Protein AF-A0A9D7N9A3-F1 (afdb_monomer)

Nearest PDB structures (foldseek):
  9bks-assembly1_A  TM=3.065E-01  e=8.386E-01  Homo sapiens

Structure (mmCIF, N/CA/C/O backbone):
data_AF-A0A9D7N9A3-F1
#
_entry.id   AF-A0A9D7N9A3-F1
#
loop_
_atom_site.group_PDB
_atom_site.id
_atom_site.type_symbol
_atom_site.label_atom_id
_atom_site.label_alt_id
_atom_site.label_comp_id
_atom_site.label_asym_id
_atom_site.label_entity_id
_atom_site.label_seq_id
_atom_site.pdbx_PDB_ins_code
_atom_site.Cartn_x
_atom_site.Cartn_y
_atom_site.Cartn_z
_atom_site.occupancy
_atom_site.B_iso_or_equiv
_atom_site.auth_seq_id
_atom_site.auth_comp_id
_atom_site.auth_asym_id
_atom_site.auth_atom_id
_atom_site.pdbx_PDB_model_num
ATOM 1 N N . MET A 1 1 ? -11.441 -1.172 14.866 1.00 90.25 1 MET A N 1
ATOM 2 C CA . MET A 1 1 ? -11.091 0.069 14.126 1.00 90.25 1 MET A CA 1
ATOM 3 C C . MET A 1 1 ? -10.023 -0.299 13.097 1.00 90.25 1 MET A C 1
ATOM 5 O O . MET A 1 1 ? -9.554 -1.430 13.155 1.00 90.25 1 MET A O 1
ATOM 9 N N . TYR A 1 2 ? -9.643 0.569 12.157 1.00 96.62 2 TYR A N 1
ATOM 10 C CA . TYR A 1 2 ? -8.573 0.252 11.201 1.00 96.62 2 TYR A CA 1
ATOM 11 C C . TYR A 1 2 ? -7.450 1.288 11.257 1.00 96.62 2 TYR A C 1
ATOM 13 O O . TYR A 1 2 ? -7.695 2.480 11.464 1.00 96.62 2 TYR A O 1
ATOM 21 N N . LYS A 1 3 ? -6.213 0.812 11.104 1.00 96.94 3 LYS A N 1
ATOM 22 C CA . LYS A 1 3 ? -5.030 1.625 10.832 1.00 96.94 3 LYS A CA 1
ATOM 23 C C . LYS A 1 3 ? -4.715 1.498 9.348 1.00 96.94 3 LYS A C 1
ATOM 25 O O . LYS A 1 3 ? -4.629 0.384 8.838 1.00 96.94 3 LYS A O 1
ATOM 30 N N . TYR A 1 4 ? -4.503 2.630 8.694 1.00 97.62 4 TYR A N 1
ATOM 31 C CA . TYR A 1 4 ? -4.048 2.690 7.316 1.00 97.62 4 TYR A CA 1
ATOM 32 C C . TYR A 1 4 ? -2.664 3.321 7.252 1.00 97.62 4 TYR A C 1
ATOM 34 O O . TYR A 1 4 ? -2.381 4.293 7.959 1.00 97.62 4 TYR A O 1
ATOM 42 N N . LYS A 1 5 ? -1.809 2.757 6.401 1.00 97.25 5 LYS A N 1
ATOM 43 C CA . LYS A 1 5 ? -0.492 3.295 6.066 1.00 97.25 5 LYS A CA 1
ATOM 44 C C . LYS A 1 5 ? -0.361 3.395 4.553 1.00 97.25 5 LYS A C 1
ATOM 46 O O . LYS A 1 5 ? -0.477 2.385 3.867 1.00 97.25 5 LYS A O 1
ATOM 51 N N . VAL A 1 6 ? -0.108 4.596 4.045 1.00 96.31 6 VAL A N 1
ATOM 52 C CA . VAL A 1 6 ? 0.123 4.868 2.624 1.00 96.31 6 VAL A CA 1
ATOM 53 C C . VAL A 1 6 ? 1.619 5.051 2.403 1.00 96.31 6 VAL A C 1
ATOM 55 O O . VAL A 1 6 ? 2.222 5.960 2.970 1.00 96.31 6 VAL A O 1
ATOM 58 N N . LEU A 1 7 ? 2.220 4.192 1.586 1.00 94.81 7 LEU A N 1
ATOM 59 C CA . LEU A 1 7 ? 3.580 4.351 1.077 1.00 94.81 7 LEU A CA 1
ATOM 60 C C . LEU A 1 7 ? 3.469 5.067 -0.268 1.00 94.81 7 LEU A C 1
ATOM 62 O O . LEU A 1 7 ? 2.986 4.473 -1.233 1.00 94.81 7 LEU A O 1
ATOM 66 N N . LYS A 1 8 ? 3.851 6.339 -0.344 1.00 93.69 8 LYS A N 1
ATOM 67 C CA . LYS A 1 8 ? 3.648 7.147 -1.550 1.00 93.69 8 LYS A CA 1
ATOM 68 C C . LYS A 1 8 ? 4.781 6.965 -2.555 1.00 93.69 8 LYS A C 1
ATOM 70 O O . LYS A 1 8 ? 5.912 6.643 -2.193 1.00 93.69 8 LYS A O 1
ATOM 75 N N . ALA A 1 9 ? 4.476 7.208 -3.828 1.00 89.94 9 ALA A N 1
ATOM 76 C CA . ALA A 1 9 ? 5.453 7.122 -4.917 1.00 89.94 9 ALA A CA 1
ATOM 77 C C . ALA A 1 9 ? 6.609 8.133 -4.783 1.00 89.94 9 ALA A C 1
ATOM 79 O O . ALA A 1 9 ? 7.695 7.905 -5.307 1.00 89.94 9 ALA A O 1
ATOM 80 N N . ASP A 1 10 ? 6.393 9.235 -4.059 1.00 90.56 10 ASP A N 1
ATOM 81 C CA . ASP A 1 10 ? 7.427 10.225 -3.733 1.00 90.56 10 ASP A CA 1
ATOM 82 C C . ASP A 1 10 ? 8.359 9.784 -2.584 1.00 90.56 10 ASP A C 1
ATOM 84 O O . ASP A 1 10 ? 9.279 10.511 -2.214 1.00 90.56 10 ASP A O 1
ATOM 88 N N . GLY A 1 11 ? 8.134 8.592 -2.018 1.00 90.38 11 GLY A N 1
ATOM 89 C CA . GLY A 1 11 ? 8.891 8.038 -0.899 1.00 90.38 11 GLY A CA 1
ATOM 90 C C . GLY A 1 11 ? 8.421 8.499 0.480 1.00 90.38 11 GLY A C 1
ATOM 91 O O . GLY A 1 11 ? 8.982 8.060 1.486 1.00 90.38 11 GLY A O 1
ATOM 92 N N . SER A 1 12 ? 7.395 9.348 0.563 1.00 95.06 12 SER A N 1
ATOM 93 C CA . SER A 1 12 ? 6.789 9.724 1.838 1.00 95.06 12 SER A CA 1
ATOM 94 C C . SER A 1 12 ? 5.836 8.644 2.362 1.00 95.06 12 SER A C 1
ATOM 96 O O . SER A 1 12 ? 5.343 7.784 1.628 1.00 95.06 12 SER A O 1
ATOM 98 N N . ILE A 1 13 ? 5.591 8.675 3.673 1.00 96.06 13 ILE A N 1
ATOM 99 C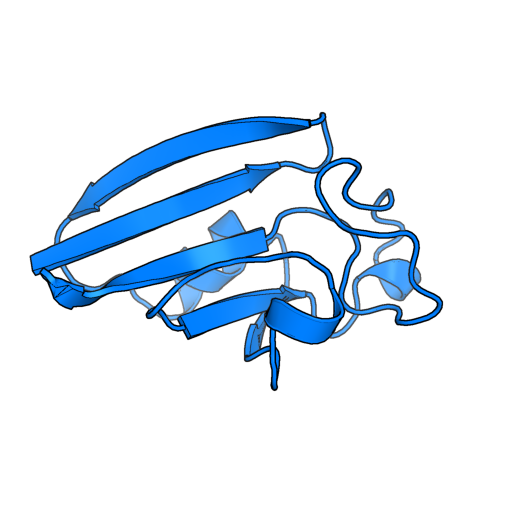 CA . ILE A 1 13 ? 4.701 7.741 4.365 1.00 96.06 13 ILE A CA 1
ATOM 100 C C . ILE A 1 13 ? 3.639 8.540 5.111 1.00 96.06 13 ILE A C 1
ATOM 102 O O . ILE A 1 13 ? 3.967 9.451 5.871 1.00 96.06 13 ILE A O 1
ATOM 106 N N . GLU A 1 14 ? 2.377 8.162 4.935 1.00 97.06 14 GLU A N 1
ATOM 107 C CA . GLU A 1 14 ? 1.240 8.728 5.659 1.00 97.06 14 GLU A CA 1
ATOM 108 C C . GLU A 1 14 ? 0.542 7.641 6.481 1.00 97.06 14 GLU A C 1
ATOM 110 O O . GLU A 1 14 ? 0.341 6.529 5.998 1.00 97.06 14 GLU A O 1
ATOM 115 N N . GLU A 1 15 ? 0.172 7.943 7.727 1.00 97.06 15 GLU A N 1
ATOM 116 C CA . GLU A 1 15 ? -0.541 7.011 8.604 1.00 97.06 15 GLU A CA 1
ATOM 117 C C . GLU A 1 15 ? -1.765 7.677 9.225 1.00 97.06 15 GLU A C 1
ATOM 119 O O . GLU A 1 15 ? -1.687 8.794 9.738 1.00 97.06 15 GLU A O 1
ATOM 124 N N . PHE A 1 16 ? -2.889 6.964 9.241 1.00 97.12 16 PHE A N 1
ATOM 125 C CA . PHE A 1 16 ? -4.116 7.432 9.879 1.00 97.12 16 PHE A CA 1
ATOM 126 C C . PHE A 1 16 ? -4.951 6.270 10.422 1.00 97.12 16 PHE A C 1
ATOM 128 O O . PHE A 1 16 ? -4.753 5.103 10.080 1.00 97.12 16 PHE A O 1
ATOM 135 N N . LYS A 1 17 ? -5.883 6.589 11.323 1.00 97.38 17 LYS A N 1
ATOM 136 C CA . LYS A 1 17 ? -6.819 5.626 11.914 1.00 97.38 17 LYS A CA 1
ATOM 137 C C . LYS A 1 17 ? -8.238 6.093 11.656 1.00 97.38 17 LYS A C 1
ATOM 139 O O . LYS A 1 17 ? -8.545 7.257 11.895 1.00 97.38 17 LYS A O 1
ATOM 144 N N . THR A 1 18 ? -9.086 5.193 11.184 1.00 96.81 18 THR A N 1
ATOM 145 C CA . THR A 1 18 ? -10.484 5.504 10.880 1.00 96.81 18 THR A CA 1
ATOM 146 C C . THR A 1 18 ? -11.333 4.227 10.893 1.00 96.81 18 THR A C 1
ATOM 148 O O . THR A 1 18 ? -10.854 3.134 11.229 1.00 96.81 18 THR A O 1
ATOM 151 N N . GLU A 1 19 ? -12.624 4.369 10.607 1.00 96.62 19 GLU A N 1
ATOM 152 C CA . GLU A 1 19 ? -13.491 3.241 10.277 1.00 96.62 19 GLU A CA 1
ATOM 153 C C . GLU A 1 19 ? -13.040 2.566 8.975 1.00 96.62 19 GLU A C 1
ATOM 155 O O . GLU A 1 19 ? -12.085 2.991 8.327 1.00 96.62 19 GLU A O 1
ATOM 160 N N . LYS A 1 20 ? -13.689 1.464 8.595 1.00 96.00 20 LYS A N 1
ATOM 161 C CA . LYS A 1 20 ? -13.315 0.777 7.361 1.00 96.00 20 LYS A CA 1
ATOM 162 C C . LYS A 1 20 ? -13.585 1.688 6.162 1.00 96.00 20 LYS A C 1
ATOM 164 O O . LYS A 1 20 ? -14.710 2.153 5.990 1.00 96.00 20 LYS A O 1
ATOM 169 N N . LEU A 1 21 ? -12.569 1.911 5.335 1.00 96.19 21 LEU A N 1
ATOM 170 C CA . LEU A 1 21 ? -12.708 2.685 4.106 1.00 96.19 21 LEU A CA 1
ATOM 171 C C . LEU A 1 21 ? -13.606 1.961 3.090 1.00 96.19 21 LEU A C 1
ATOM 173 O O . LEU A 1 21 ? -13.615 0.730 3.005 1.00 96.19 21 LEU A O 1
ATOM 177 N N . SER A 1 22 ? -14.353 2.739 2.303 1.00 97.06 22 SER A N 1
ATOM 178 C CA . SER A 1 22 ? -15.068 2.224 1.131 1.00 97.06 22 SER A CA 1
ATOM 179 C C . SER A 1 22 ? -14.088 1.827 0.025 1.00 97.06 22 SER A C 1
ATOM 181 O O . SER A 1 22 ? -12.955 2.306 -0.003 1.00 97.06 22 SER A O 1
ATOM 183 N N . LEU A 1 23 ? -14.543 1.002 -0.925 1.00 95.75 23 LEU A N 1
ATOM 184 C CA . LEU A 1 23 ? -13.744 0.622 -2.093 1.00 95.75 23 LEU A CA 1
ATOM 185 C C . LEU A 1 23 ? -13.225 1.857 -2.853 1.00 95.75 23 LEU A C 1
ATOM 187 O O . LEU A 1 23 ? -12.023 1.960 -3.083 1.00 95.75 23 LEU A O 1
ATOM 191 N N . ASP A 1 24 ? -14.093 2.835 -3.125 1.00 96.50 24 ASP A N 1
ATOM 192 C CA . ASP A 1 24 ? -13.713 4.087 -3.796 1.00 96.50 24 ASP A CA 1
ATOM 193 C C . ASP A 1 24 ? -12.614 4.845 -3.041 1.00 96.50 24 ASP A C 1
ATOM 195 O O . ASP A 1 24 ? -11.683 5.382 -3.639 1.00 96.50 24 ASP A O 1
ATOM 199 N N . SER A 1 25 ? -12.684 4.854 -1.706 1.00 96.19 25 SER A N 1
ATOM 200 C CA . SER A 1 25 ? -11.671 5.504 -0.871 1.00 96.19 25 SER A CA 1
ATOM 201 C C . SER A 1 25 ? -10.328 4.775 -0.944 1.00 96.19 25 SER A C 1
ATOM 203 O O . SER A 1 25 ? -9.283 5.421 -1.008 1.00 96.19 25 SER A O 1
ATOM 205 N N . LEU A 1 26 ? -10.332 3.437 -0.953 1.00 96.06 26 LEU A N 1
ATOM 206 C CA . LEU A 1 26 ? -9.113 2.637 -1.124 1.00 96.06 26 LEU A CA 1
ATOM 207 C C . LEU A 1 26 ? -8.476 2.917 -2.495 1.00 96.06 26 LEU A C 1
ATOM 209 O O . LEU A 1 26 ? -7.283 3.210 -2.573 1.00 96.06 26 LEU A O 1
ATOM 213 N N . GLN A 1 27 ? -9.287 2.907 -3.556 1.00 94.56 27 GLN A N 1
ATOM 214 C CA . GLN A 1 27 ? -8.860 3.191 -4.928 1.00 94.56 27 GLN A CA 1
ATOM 215 C C . GLN A 1 27 ? -8.296 4.603 -5.093 1.00 94.56 27 GLN A C 1
ATOM 217 O O . GLN A 1 27 ? -7.266 4.782 -5.742 1.00 94.56 27 GLN A O 1
ATOM 222 N N . PHE A 1 28 ? -8.912 5.598 -4.451 1.00 93.31 28 PHE A N 1
ATOM 223 C CA . PHE A 1 28 ? -8.405 6.968 -4.446 1.00 93.31 28 PHE A CA 1
ATOM 224 C C . PHE A 1 28 ? -7.012 7.073 -3.806 1.00 93.31 28 PHE A C 1
ATOM 226 O O . PHE A 1 28 ? -6.139 7.749 -4.343 1.00 93.31 28 PHE A O 1
ATOM 233 N N . ASN A 1 29 ? -6.778 6.382 -2.684 1.00 93.75 29 ASN A N 1
ATOM 234 C CA . ASN A 1 29 ? -5.486 6.422 -1.986 1.00 93.75 29 ASN A CA 1
ATOM 235 C C . ASN A 1 29 ? -4.355 5.745 -2.778 1.00 93.75 29 ASN A C 1
ATOM 237 O O . ASN A 1 29 ? -3.203 6.183 -2.720 1.00 93.75 29 ASN A O 1
ATOM 241 N N . VAL A 1 30 ? -4.685 4.681 -3.509 1.00 92.50 30 VAL A N 1
ATOM 242 C CA . VAL A 1 30 ? -3.732 3.913 -4.319 1.00 92.50 30 VAL A CA 1
ATOM 243 C C . VAL A 1 30 ? -3.500 4.567 -5.693 1.00 92.50 30 VAL A C 1
ATOM 245 O O . VAL A 1 30 ? -2.375 4.552 -6.192 1.00 92.50 30 VAL A O 1
ATOM 248 N N . GLY A 1 31 ? -4.510 5.236 -6.258 1.00 88.38 31 GLY A N 1
ATOM 249 C CA . GLY A 1 31 ? -4.415 5.982 -7.518 1.00 88.38 31 GLY A CA 1
ATOM 250 C C . GLY A 1 31 ? -4.972 5.250 -8.744 1.00 88.38 31 GLY A C 1
ATOM 251 O O . GLY A 1 31 ? -4.506 5.504 -9.853 1.00 88.38 31 GLY A O 1
ATOM 252 N N . GLY A 1 32 ? -5.956 4.361 -8.564 1.00 88.31 32 GLY A N 1
ATOM 253 C CA . GLY A 1 32 ? -6.513 3.557 -9.655 1.00 88.31 32 GLY A CA 1
ATOM 254 C C . GLY A 1 32 ? -7.336 2.356 -9.186 1.00 88.31 32 GLY A C 1
ATOM 255 O O . GLY A 1 32 ? -7.810 2.303 -8.049 1.00 88.31 32 GLY A O 1
ATOM 256 N N . PHE A 1 33 ? -7.544 1.388 -10.081 1.00 91.38 33 PHE A N 1
ATOM 257 C CA . PHE A 1 33 ? -8.096 0.085 -9.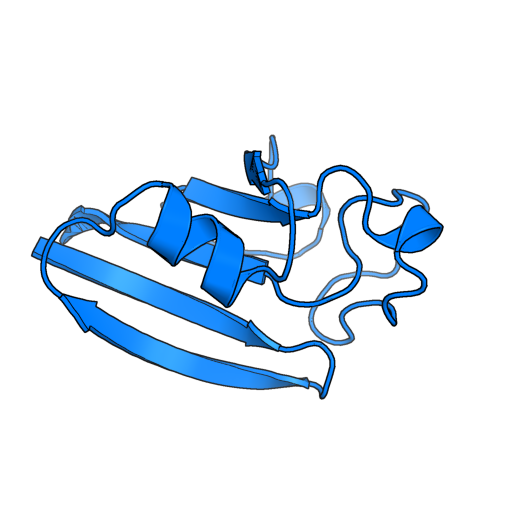706 1.00 91.38 33 PHE A CA 1
ATOM 258 C C . PHE A 1 33 ? -7.116 -0.658 -8.809 1.00 91.38 33 PHE A C 1
ATOM 260 O O . PHE A 1 33 ? -5.911 -0.660 -9.066 1.00 91.38 33 PHE A O 1
ATOM 267 N N . ILE A 1 34 ? -7.641 -1.249 -7.736 1.00 93.69 34 ILE A N 1
ATOM 268 C CA . ILE A 1 34 ? -6.818 -1.901 -6.724 1.00 93.69 34 ILE A CA 1
ATOM 269 C C . ILE A 1 34 ? -6.799 -3.409 -6.907 1.00 93.69 34 ILE A C 1
ATOM 271 O O . ILE A 1 34 ? -7.820 -4.038 -7.171 1.00 93.69 34 ILE A O 1
ATOM 275 N N . GLN A 1 35 ? -5.645 -3.986 -6.617 1.00 93.12 35 GLN A N 1
ATOM 276 C CA . GLN A 1 35 ? -5.454 -5.407 -6.412 1.00 93.12 35 GLN A CA 1
ATOM 277 C C . GLN A 1 35 ? -4.925 -5.640 -4.995 1.00 93.12 35 GLN A C 1
ATOM 279 O O . GLN A 1 35 ? -4.146 -4.847 -4.463 1.00 93.12 35 GLN A O 1
ATOM 284 N N . VAL A 1 36 ? -5.342 -6.743 -4.371 1.00 94.81 36 VAL A N 1
ATOM 285 C CA . VAL A 1 36 ? -4.724 -7.209 -3.124 1.00 94.81 36 VAL A CA 1
ATOM 286 C C . VAL A 1 36 ? -3.432 -7.936 -3.472 1.00 94.81 36 VAL A C 1
ATOM 288 O O . VAL A 1 36 ? -3.456 -8.897 -4.240 1.00 94.81 36 VAL A O 1
ATOM 291 N N . LEU A 1 37 ? -2.315 -7.492 -2.902 1.00 92.00 37 LEU A N 1
ATOM 292 C CA . LEU A 1 37 ? -1.005 -8.083 -3.144 1.00 92.00 37 LEU A CA 1
ATOM 293 C C . LEU A 1 37 ? -0.861 -9.398 -2.361 1.00 92.00 37 LEU A C 1
ATOM 295 O O . LEU A 1 37 ? -0.814 -9.366 -1.125 1.00 92.00 37 LEU A O 1
ATOM 299 N N . PRO A 1 38 ? -0.770 -10.559 -3.033 1.00 86.25 38 PRO A N 1
ATOM 300 C CA . PRO A 1 38 ? -0.428 -11.792 -2.348 1.00 86.25 38 PRO A CA 1
ATOM 301 C C . PRO A 1 38 ? 1.049 -11.744 -1.936 1.00 86.25 38 PRO A C 1
ATOM 303 O O . PRO A 1 38 ? 1.907 -11.409 -2.747 1.00 86.25 38 PRO A O 1
ATOM 306 N N . ARG A 1 39 ? 1.335 -12.112 -0.683 1.00 88.56 39 ARG A N 1
ATOM 307 C CA . ARG A 1 39 ? 2.692 -12.194 -0.101 1.00 88.56 39 ARG A CA 1
ATOM 308 C C . ARG A 1 39 ? 3.497 -10.879 -0.157 1.00 88.56 39 ARG A C 1
ATOM 310 O O . ARG A 1 39 ? 4.531 -10.810 -0.822 1.00 88.56 39 ARG A O 1
ATOM 317 N N . PRO A 1 40 ? 3.065 -9.819 0.552 1.00 91.44 40 PRO A N 1
ATOM 318 C CA . PRO A 1 40 ? 3.797 -8.548 0.612 1.00 91.44 40 PRO A CA 1
ATOM 319 C C . PRO A 1 40 ? 5.267 -8.683 1.055 1.00 91.44 40 PRO A C 1
ATOM 321 O O . PRO A 1 40 ? 6.110 -7.855 0.698 1.00 91.44 40 PRO A O 1
ATOM 324 N N . GLU A 1 41 ? 5.592 -9.739 1.802 1.00 90.56 41 GLU A N 1
ATOM 325 C CA . GLU A 1 41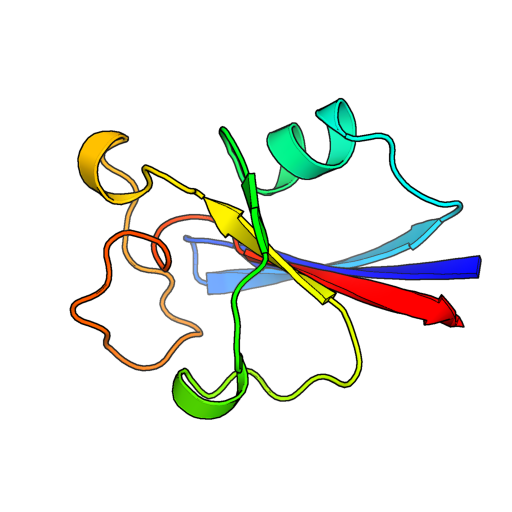 ? 6.937 -10.048 2.273 1.00 90.56 41 GLU A CA 1
ATOM 326 C C . GLU A 1 41 ? 7.952 -10.287 1.146 1.00 90.56 41 GLU A C 1
ATOM 328 O O . GLU A 1 41 ? 9.112 -9.897 1.304 1.00 90.56 41 GLU A O 1
ATOM 333 N N . ASP A 1 42 ? 7.520 -10.826 -0.002 1.00 86.50 42 ASP A N 1
ATOM 334 C CA . ASP A 1 42 ? 8.375 -11.052 -1.180 1.00 86.50 42 ASP A CA 1
ATOM 335 C C . ASP A 1 42 ? 8.890 -9.720 -1.763 1.00 86.50 42 ASP A C 1
ATOM 337 O O . ASP A 1 42 ? 9.889 -9.675 -2.480 1.00 86.50 42 ASP A O 1
ATOM 341 N N . PHE A 1 43 ? 8.242 -8.616 -1.389 1.00 83.94 43 PHE A N 1
ATOM 342 C CA . PHE A 1 43 ? 8.541 -7.255 -1.822 1.00 83.94 43 PHE A CA 1
ATOM 343 C C . PHE A 1 43 ? 9.166 -6.396 -0.713 1.00 83.94 43 PHE A C 1
ATOM 345 O O . PHE A 1 43 ? 9.350 -5.189 -0.873 1.00 83.94 43 PHE A O 1
ATOM 352 N N . GLY A 1 44 ? 9.511 -7.007 0.425 1.00 86.69 44 GLY A N 1
ATOM 353 C CA . GLY A 1 44 ? 10.082 -6.317 1.583 1.00 86.69 44 GLY A CA 1
ATOM 354 C C . GLY A 1 44 ? 9.057 -5.570 2.443 1.00 86.69 44 GLY A C 1
ATOM 355 O O . GLY A 1 44 ? 9.443 -4.893 3.398 1.00 86.69 44 GLY A O 1
ATOM 356 N N . ILE A 1 45 ? 7.758 -5.712 2.160 1.00 89.88 45 ILE A N 1
ATOM 357 C CA . ILE A 1 45 ? 6.685 -5.086 2.935 1.00 89.88 45 ILE A CA 1
ATOM 358 C C . ILE A 1 45 ? 6.329 -6.010 4.103 1.00 89.88 45 ILE A C 1
ATOM 360 O O . ILE A 1 45 ? 5.697 -7.049 3.936 1.00 89.88 45 ILE A O 1
ATOM 364 N N . LYS A 1 46 ? 6.733 -5.627 5.316 1.00 89.75 46 LYS A N 1
ATOM 365 C CA . LYS A 1 46 ? 6.413 -6.370 6.544 1.00 89.75 46 LYS A CA 1
ATOM 366 C C . LYS A 1 46 ? 5.145 -5.810 7.182 1.00 89.75 46 LYS A C 1
ATOM 368 O O . LYS A 1 46 ? 5.174 -4.714 7.737 1.00 89.75 46 LYS A O 1
ATOM 373 N N . THR A 1 47 ? 4.055 -6.565 7.128 1.00 90.75 47 THR A N 1
ATOM 374 C CA . THR A 1 47 ? 2.771 -6.212 7.749 1.00 90.75 47 THR A CA 1
ATOM 375 C C . THR A 1 47 ? 1.976 -7.473 8.087 1.00 90.75 47 THR A C 1
ATOM 377 O O . THR A 1 47 ? 2.216 -8.536 7.518 1.00 90.75 47 THR A O 1
ATOM 380 N N . THR A 1 48 ? 1.042 -7.359 9.029 1.00 89.75 48 THR A N 1
ATOM 381 C CA . THR A 1 48 ? 0.012 -8.375 9.301 1.00 89.75 48 THR A CA 1
ATOM 382 C C . THR A 1 48 ? -1.323 -8.048 8.620 1.00 89.75 48 THR A C 1
ATOM 384 O O . THR A 1 48 ? -2.293 -8.788 8.781 1.00 89.75 48 THR A O 1
ATOM 387 N N . GLY A 1 49 ? -1.383 -6.926 7.900 1.00 94.50 49 GLY A N 1
ATOM 388 C CA . GLY A 1 49 ? -2.568 -6.391 7.249 1.00 94.50 49 GLY A CA 1
ATOM 389 C C . GLY A 1 49 ? -2.713 -6.772 5.779 1.00 94.50 49 GLY A C 1
ATOM 390 O O . GLY A 1 49 ? -1.871 -7.446 5.185 1.00 94.50 49 GLY A O 1
ATOM 391 N N . THR A 1 50 ? -3.802 -6.290 5.185 1.00 96.75 50 THR A N 1
ATOM 392 C CA . THR A 1 50 ? -4.061 -6.398 3.747 1.00 96.75 50 THR A CA 1
ATOM 393 C C . THR A 1 50 ? -3.316 -5.288 3.018 1.00 96.75 50 THR A C 1
ATOM 395 O O . THR A 1 50 ? -3.372 -4.131 3.432 1.00 96.75 50 THR A O 1
ATOM 398 N N . VAL A 1 51 ? -2.644 -5.619 1.917 1.00 96.19 51 VAL A N 1
ATOM 399 C CA . VAL A 1 51 ? -1.916 -4.645 1.096 1.00 96.19 51 VAL A CA 1
ATOM 400 C C . VAL A 1 51 ? -2.648 -4.449 -0.222 1.00 96.19 51 VAL A C 1
ATOM 402 O O . VAL A 1 51 ? -2.815 -5.398 -0.986 1.00 96.19 51 VAL A O 1
ATOM 405 N N . TYR A 1 52 ? -3.078 -3.219 -0.476 1.00 95.75 52 TYR A N 1
ATOM 406 C CA . TYR A 1 52 ? -3.725 -2.787 -1.707 1.00 95.75 52 TYR A CA 1
ATOM 407 C C . TYR A 1 52 ? -2.729 -2.009 -2.568 1.00 95.75 52 TYR A C 1
ATOM 409 O O . TYR A 1 52 ? -2.050 -1.094 -2.091 1.00 95.75 52 TYR A O 1
ATOM 417 N N . VAL A 1 53 ? -2.656 -2.378 -3.841 1.00 93.81 53 VAL A N 1
ATOM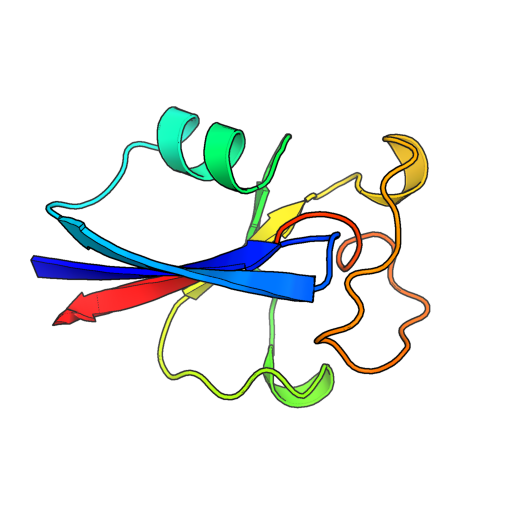 418 C CA . VAL A 1 53 ? -1.753 -1.805 -4.847 1.00 93.81 53 VAL A CA 1
ATOM 419 C C . VAL A 1 53 ? -2.512 -1.551 -6.148 1.00 93.81 53 VAL A C 1
ATOM 421 O O . VAL A 1 53 ? -3.635 -2.032 -6.280 1.00 93.81 53 VAL A O 1
ATOM 424 N N . ASN A 1 54 ? -1.950 -0.800 -7.097 1.00 91.50 54 ASN A N 1
ATOM 425 C CA . ASN A 1 54 ? -2.608 -0.611 -8.395 1.00 91.50 54 ASN A CA 1
ATOM 426 C C . ASN A 1 54 ? -2.546 -1.900 -9.222 1.00 91.50 54 ASN A C 1
ATOM 428 O O . ASN A 1 54 ? -1.485 -2.504 -9.330 1.00 91.50 54 ASN A O 1
ATOM 432 N N . GLU A 1 55 ? -3.650 -2.275 -9.862 1.00 86.19 55 GLU A N 1
ATOM 433 C CA . GLU A 1 55 ? -3.701 -3.403 -10.806 1.00 86.19 55 GLU A CA 1
ATOM 434 C C . GLU A 1 55 ? -2.890 -3.113 -12.085 1.00 86.19 55 GLU A C 1
ATOM 436 O O . GLU A 1 55 ? -2.159 -3.965 -12.580 1.00 86.19 55 GLU A O 1
ATOM 441 N N . ASP A 1 56 ? -2.944 -1.869 -12.568 1.00 81.56 56 ASP A N 1
ATOM 442 C CA . ASP A 1 56 ? -2.411 -1.446 -13.872 1.00 81.56 56 ASP A CA 1
ATOM 443 C C . ASP A 1 56 ? -1.226 -0.477 -13.771 1.00 81.56 56 ASP A C 1
ATOM 445 O O . ASP A 1 56 ? -0.961 0.304 -14.685 1.00 81.56 56 ASP A O 1
ATOM 449 N N . GLY A 1 57 ? -0.515 -0.462 -12.645 1.00 74.81 57 GLY A N 1
ATOM 450 C CA . GLY A 1 57 ? 0.343 0.663 -12.279 1.00 74.81 57 GLY A CA 1
ATOM 451 C C . GLY A 1 57 ? 1.317 1.140 -13.377 1.00 74.81 57 GLY A C 1
ATOM 452 O O . GLY A 1 57 ? 1.451 2.346 -13.602 1.00 74.81 57 GLY A O 1
ATOM 453 N N . LYS A 1 58 ? 1.974 0.227 -14.106 1.00 77.69 58 LYS A N 1
ATOM 454 C CA . LYS A 1 58 ? 2.874 0.596 -15.219 1.00 77.69 58 LYS A CA 1
ATOM 455 C C . LYS A 1 58 ? 2.132 1.141 -16.439 1.00 77.69 58 LYS A C 1
ATOM 457 O O . LYS A 1 58 ? 2.615 2.084 -17.064 1.00 77.69 58 LYS A O 1
ATOM 462 N N . ASN A 1 59 ? 0.962 0.588 -16.759 1.00 82.75 59 ASN A N 1
ATOM 463 C CA . AS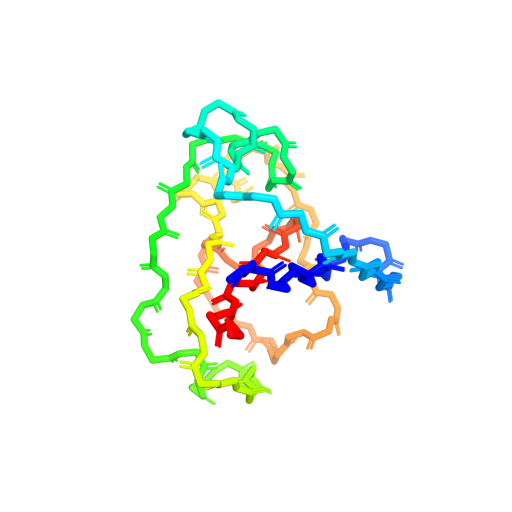N A 1 59 ? 0.095 1.086 -17.834 1.00 82.75 59 ASN A CA 1
ATOM 464 C C . ASN A 1 59 ? -0.428 2.497 -17.519 1.00 82.75 59 ASN A C 1
ATOM 466 O O . ASN A 1 59 ? -0.659 3.289 -18.428 1.00 82.75 59 ASN A O 1
ATOM 470 N N . LEU A 1 60 ? -0.547 2.829 -16.230 1.00 81.06 60 LEU A N 1
ATOM 471 C CA . LEU A 1 60 ? -0.900 4.158 -15.726 1.00 81.06 60 LEU A CA 1
ATOM 472 C C . LEU A 1 60 ? 0.283 5.147 -15.707 1.00 81.06 60 LEU A C 1
ATOM 474 O O . LEU A 1 60 ? 0.111 6.297 -15.308 1.00 81.06 60 LEU A O 1
ATOM 478 N N . GLY A 1 61 ? 1.486 4.728 -16.121 1.00 84.12 61 GLY A N 1
ATOM 479 C CA . GLY A 1 61 ? 2.678 5.580 -16.132 1.00 84.12 61 GLY A CA 1
ATOM 480 C C . GLY A 1 61 ? 3.166 5.982 -14.737 1.00 84.12 61 GLY A C 1
ATOM 481 O O . GLY A 1 61 ? 3.841 7.003 -14.595 1.00 84.12 61 GLY A O 1
ATOM 482 N N . LEU A 1 62 ? 2.815 5.212 -13.702 1.00 85.12 62 LEU A N 1
ATOM 483 C CA . LEU A 1 62 ? 3.217 5.505 -12.330 1.00 85.12 62 LEU A CA 1
ATOM 484 C C . LEU A 1 62 ? 4.699 5.180 -12.116 1.00 85.12 62 LEU A C 1
ATOM 486 O O . LEU A 1 62 ? 5.240 4.213 -12.656 1.00 85.12 62 LEU A O 1
ATOM 490 N N . LEU A 1 63 ? 5.354 5.987 -11.283 1.00 87.81 63 LEU A N 1
ATOM 491 C CA . LEU A 1 63 ? 6.742 5.754 -10.893 1.00 87.81 63 LEU A CA 1
ATOM 492 C C . LEU A 1 63 ? 6.844 4.551 -9.941 1.00 87.81 63 LEU A C 1
ATOM 494 O O . LEU A 1 63 ? 5.948 4.362 -9.113 1.00 87.81 63 LEU A O 1
ATOM 498 N N . PRO A 1 64 ? 7.931 3.757 -10.002 1.00 88.38 64 PRO A N 1
ATOM 499 C CA . PRO A 1 64 ? 8.181 2.701 -9.027 1.00 88.38 64 PRO A CA 1
ATOM 500 C C . PRO A 1 64 ? 8.161 3.237 -7.600 1.00 88.38 64 PRO A C 1
ATOM 502 O O . PRO A 1 64 ? 8.728 4.297 -7.333 1.00 88.38 64 PRO A O 1
ATOM 505 N N . 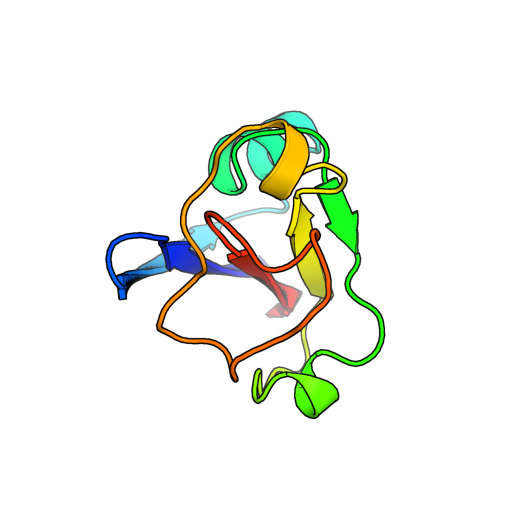ASN A 1 65 ? 7.533 2.501 -6.682 1.00 90.12 65 ASN A N 1
ATOM 506 C CA . ASN A 1 65 ? 7.526 2.899 -5.283 1.00 90.12 65 ASN A CA 1
ATOM 507 C C . ASN A 1 65 ? 8.926 2.674 -4.678 1.00 90.12 65 ASN A C 1
ATOM 509 O O . ASN A 1 65 ? 9.371 1.527 -4.598 1.00 90.12 65 ASN A O 1
ATOM 513 N N . PRO A 1 66 ? 9.635 3.728 -4.235 1.00 89.38 66 PRO A N 1
ATOM 514 C CA . PRO A 1 66 ? 11.024 3.603 -3.792 1.00 89.38 66 PRO A CA 1
ATOM 515 C C . PRO A 1 66 ? 11.167 2.88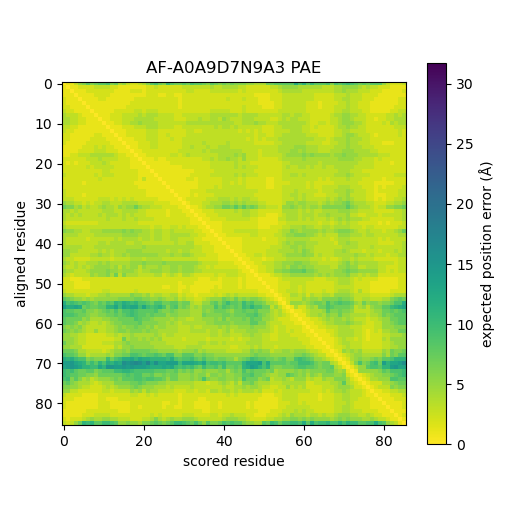3 -2.442 1.00 89.38 66 PRO A C 1
ATOM 517 O O . PRO A 1 66 ? 12.278 2.535 -2.049 1.00 89.38 66 PRO A O 1
ATOM 520 N N . LEU A 1 67 ? 10.062 2.672 -1.718 1.00 88.94 67 LEU A N 1
ATOM 521 C CA . LEU A 1 67 ? 10.039 1.998 -0.416 1.00 88.94 67 LEU A CA 1
ATOM 522 C C . LEU A 1 67 ? 9.909 0.474 -0.535 1.00 88.94 67 LEU A C 1
ATOM 524 O O . LEU A 1 67 ? 9.872 -0.220 0.481 1.00 88.94 67 LEU A O 1
ATOM 528 N N . VAL A 1 68 ? 9.827 -0.043 -1.760 1.00 85.44 68 VAL A N 1
ATOM 529 C CA . VAL A 1 68 ? 9.638 -1.461 -2.060 1.00 85.44 68 VAL A CA 1
ATOM 530 C C . VAL A 1 68 ? 10.869 -1.985 -2.784 1.00 85.44 68 VAL A C 1
ATOM 532 O O . VAL A 1 68 ? 11.532 -1.252 -3.521 1.00 85.44 68 VAL A O 1
ATOM 535 N N . ALA A 1 69 ? 11.199 -3.259 -2.567 1.00 81.12 69 ALA A N 1
ATOM 536 C CA . ALA A 1 69 ? 12.296 -3.885 -3.292 1.00 81.12 69 ALA A CA 1
ATOM 537 C C . ALA A 1 69 ? 12.075 -3.758 -4.815 1.00 81.12 69 ALA A C 1
ATOM 539 O O . ALA A 1 69 ? 10.942 -3.942 -5.276 1.00 81.12 69 ALA A O 1
ATOM 540 N N . PRO A 1 70 ? 13.133 -3.471 -5.604 1.00 74.50 70 PRO A N 1
ATOM 541 C CA . PRO A 1 70 ? 13.032 -3.439 -7.055 1.00 74.50 70 PRO A CA 1
ATOM 542 C C . PRO A 1 70 ? 12.374 -4.714 -7.576 1.00 74.50 70 PRO A C 1
ATOM 544 O O . PRO A 1 70 ? 12.792 -5.827 -7.257 1.00 74.50 70 PRO A O 1
ATOM 547 N N . SER A 1 71 ? 11.328 -4.530 -8.368 1.00 70.94 71 SER A N 1
ATOM 548 C CA . SER A 1 71 ? 10.424 -5.584 -8.795 1.00 70.94 71 SER A CA 1
ATOM 549 C C . SER A 1 71 ? 10.161 -5.448 -10.289 1.00 70.94 71 SER A C 1
ATOM 551 O O . SER A 1 71 ? 10.060 -4.338 -10.811 1.00 70.94 71 SER A O 1
ATOM 553 N N . SER A 1 72 ? 10.045 -6.578 -10.984 1.00 67.44 72 SER A N 1
ATOM 554 C CA . SER A 1 72 ? 9.589 -6.626 -12.376 1.00 67.44 72 SER A CA 1
ATOM 555 C C . SER A 1 72 ? 8.062 -6.598 -12.512 1.00 67.44 72 SER A C 1
ATOM 557 O O . SER A 1 72 ? 7.565 -6.629 -13.635 1.00 67.44 72 SER A O 1
ATOM 559 N N . TYR A 1 73 ? 7.318 -6.569 -11.400 1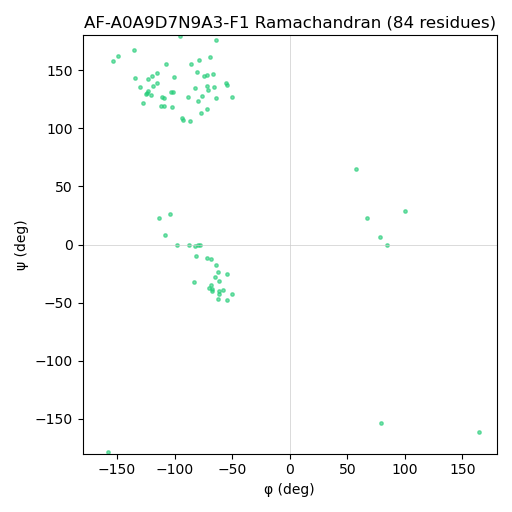.00 74.25 73 TYR A N 1
ATOM 560 C CA . TYR A 1 73 ? 5.859 -6.609 -11.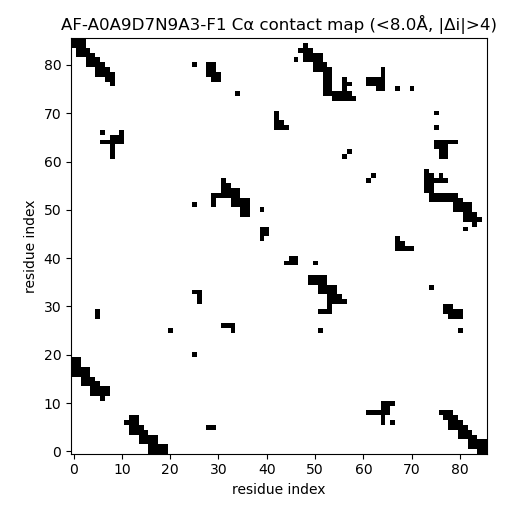396 1.00 74.25 73 TYR A CA 1
ATOM 561 C C . TYR A 1 73 ? 5.256 -5.207 -11.499 1.00 74.25 73 TYR A C 1
ATOM 563 O O . TYR A 1 73 ? 5.520 -4.332 -10.673 1.00 74.25 73 TYR A O 1
ATOM 571 N N . ASP A 1 74 ? 4.365 -5.046 -12.474 1.00 77.25 74 ASP A N 1
ATOM 572 C CA . ASP A 1 74 ? 3.728 -3.772 -12.818 1.00 77.25 74 ASP A CA 1
ATOM 573 C C . ASP A 1 74 ? 2.761 -3.255 -11.738 1.00 77.25 74 ASP A C 1
ATOM 575 O O . ASP A 1 74 ? 2.380 -2.088 -11.770 1.00 77.25 74 ASP A O 1
ATOM 579 N N . VAL A 1 75 ? 2.400 -4.094 -10.761 1.00 78.25 75 VAL A N 1
ATOM 580 C CA . VAL A 1 75 ? 1.476 -3.748 -9.670 1.00 78.25 75 VAL A CA 1
ATOM 581 C C . VAL A 1 75 ? 2.137 -2.976 -8.520 1.00 78.25 75 VAL A C 1
ATOM 583 O O . VAL A 1 75 ? 1.444 -2.468 -7.651 1.00 78.25 75 VAL A O 1
ATOM 586 N N . LEU A 1 76 ? 3.472 -2.858 -8.481 1.00 86.25 76 LEU A N 1
ATOM 587 C CA . LEU A 1 76 ? 4.214 -2.232 -7.364 1.00 86.25 76 LEU A CA 1
ATOM 588 C C . LEU A 1 76 ? 4.735 -0.827 -7.657 1.00 86.25 76 LEU A C 1
ATOM 590 O O . LEU A 1 76 ? 5.722 -0.362 -7.081 1.00 86.25 76 LEU A O 1
ATOM 594 N N . VAL A 1 77 ? 4.058 -0.141 -8.562 1.00 87.31 77 VAL A N 1
ATOM 595 C CA . VAL A 1 77 ? 4.326 1.256 -8.880 1.00 87.31 77 VAL A CA 1
ATOM 596 C C . VAL A 1 77 ? 3.208 2.141 -8.318 1.00 87.31 77 VAL A C 1
ATOM 598 O O . VAL A 1 77 ? 2.080 1.694 -8.102 1.00 87.31 77 VAL A O 1
ATOM 601 N N . GLY A 1 78 ? 3.512 3.411 -8.074 1.00 90.94 78 GLY A N 1
ATOM 602 C CA . GLY A 1 78 ? 2.576 4.342 -7.452 1.00 90.94 78 GLY A CA 1
ATOM 603 C C . GLY A 1 78 ? 2.476 4.184 -5.933 1.00 90.94 78 GLY A C 1
ATOM 604 O O . GLY A 1 78 ? 3.426 3.770 -5.264 1.00 90.94 78 GLY A O 1
ATOM 605 N N . ASN A 1 79 ? 1.320 4.558 -5.382 1.00 94.06 79 ASN A N 1
ATOM 606 C CA . ASN A 1 79 ? 1.057 4.461 -3.949 1.00 94.06 79 ASN A CA 1
ATOM 607 C C . ASN A 1 79 ? 0.667 3.031 -3.557 1.00 94.06 79 ASN A C 1
ATOM 609 O O . ASN A 1 79 ? 0.014 2.319 -4.314 1.00 94.06 79 ASN A O 1
ATOM 613 N N . ILE A 1 80 ? 1.020 2.639 -2.335 1.00 94.62 80 ILE A N 1
ATOM 614 C CA . ILE A 1 80 ? 0.659 1.346 -1.746 1.00 94.62 80 ILE A CA 1
ATOM 615 C C . ILE A 1 80 ? -0.043 1.607 -0.425 1.00 94.62 80 ILE A C 1
ATOM 617 O O . ILE A 1 80 ? 0.469 2.346 0.415 1.00 94.62 80 ILE A O 1
ATOM 621 N N . LEU A 1 81 ? -1.204 0.992 -0.230 1.00 96.88 81 LEU A N 1
ATOM 622 C CA . LEU A 1 81 ? -2.010 1.159 0.969 1.00 96.88 81 LEU A CA 1
ATOM 623 C C . LEU A 1 81 ? -2.009 -0.134 1.784 1.00 96.88 81 LEU A C 1
ATOM 625 O O . LEU A 1 81 ? -2.367 -1.195 1.287 1.00 96.88 81 LEU A O 1
ATOM 629 N N . ILE A 1 82 ? -1.656 -0.034 3.058 1.00 97.25 82 ILE A N 1
ATOM 630 C CA . ILE A 1 82 ? -1.665 -1.144 4.009 1.00 97.25 82 ILE A CA 1
ATOM 631 C C . ILE A 1 82 ? -2.810 -0.915 4.996 1.00 97.25 82 ILE A C 1
ATOM 633 O O . ILE A 1 82 ? -2.878 0.145 5.617 1.00 97.25 82 ILE A O 1
ATOM 637 N N . GLU A 1 83 ? -3.694 -1.898 5.141 1.00 97.50 83 GLU A N 1
ATOM 638 C CA . GLU A 1 83 ? -4.842 -1.895 6.053 1.00 97.50 83 GLU A CA 1
ATOM 639 C C . GLU A 1 83 ? -4.650 -2.925 7.167 1.00 97.50 83 GLU A C 1
ATOM 641 O O . GLU A 1 83 ? -4.603 -4.129 6.918 1.00 97.50 83 GLU A O 1
ATOM 646 N N . GLU A 1 84 ? -4.621 -2.464 8.414 1.00 96.56 84 GLU A N 1
ATOM 647 C CA . GLU A 1 84 ? -4.472 -3.308 9.598 1.00 96.56 84 GLU A CA 1
ATOM 648 C C . GLU A 1 84 ? -5.681 -3.140 10.524 1.00 96.56 84 GLU A C 1
ATOM 650 O O . GLU A 1 84 ? -6.064 -2.024 10.894 1.00 96.56 84 GLU A O 1
ATOM 655 N N . LYS A 1 85 ? -6.294 -4.259 10.925 1.00 94.06 85 LYS A N 1
ATOM 656 C CA . LYS A 1 85 ? -7.375 -4.247 11.915 1.00 94.06 85 LYS A CA 1
ATOM 657 C C . LYS A 1 85 ? -6.789 -4.055 13.317 1.00 94.06 85 LYS A C 1
ATOM 659 O O . LYS A 1 85 ? -5.907 -4.811 13.718 1.00 94.06 85 LYS A O 1
ATOM 664 N N . ILE A 1 86 ? -7.322 -3.074 14.047 1.00 88.50 86 ILE A N 1
ATOM 665 C CA . ILE A 1 86 ? -7.024 -2.782 15.459 1.00 88.50 86 ILE A CA 1
ATOM 666 C C . ILE A 1 86 ? -8.204 -3.207 16.328 1.00 88.50 86 ILE A C 1
ATOM 668 O O . ILE A 1 86 ? -9.357 -2.822 15.980 1.00 88.50 86 ILE A O 1
#

Mean predicted aligned error: 3.51 Å

Secondary structure (DSSP, 8-state):
-EEEEEE-TTS-EEEEEESPPPHHHHHHHHTSSEEE-S-GGGGT---SSEEEEESSTTTTTPPBPTTS---S-GGGBS-EEEEEE-

Sequence (86 aa):
MYKYKVLKADGSIEEFKTEKLSLDSLQFNVGGFIQVLPRPEDFGIKTTGTVYVNEDGKNLGLLPNPLVAPSSYDVLVGNILIEEKI

Radius of gyration: 11.77 Å; Cα contacts (8 Å, |Δi|>4): 189; chains: 1; bounding box: 28×22×33 Å

pLDDT: mean 90.36, std 6.78, range [67.44, 97.62]

Solvent-accessible surface area (backbone atoms only — not comparable to full-atom values): 4727 Å² total; per-residue (Å²): 86,30,38,40,37,38,43,32,44,87,59,51,76,48,76,53,72,47,70,85,74,52,70,68,54,52,21,61,69,25,70,44,62,67,35,76,56,80,66,47,60,86,38,70,46,85,72,95,45,53,39,36,21,14,61,52,14,52,86,69,68,40,52,63,21,72,86,41,55,92,69,95,56,48,37,62,14,25,17,34,36,36,42,33,87,92

Foldseek 3Di:
DKKKWKQFQVRDIDIDDDPDDDLVRLQVSQVHHWDWDPPLVVFVDDDPFTKIFHPQQVVVVFHARPVTHDDPDSRRGGMMMTMDDD